Protein AF-A0A7X9L9J2-F1 (afdb_monomer)

Solvent-accessible surface area (backbone atoms only — not comparable to full-atom values): 4850 Å² total; per-residue (Å²): 131,88,66,77,47,43,32,28,16,77,45,42,90,51,72,64,61,37,51,52,53,52,55,59,44,63,75,34,82,58,40,34,79,42,99,42,65,81,70,17,55,30,35,38,39,48,42,63,54,67,45,74,65,50,53,47,55,55,55,60,58,46,71,85,56,59,34,50,77,43,81,48,58,80,44,83,54,78,79,56,69,76,123

Foldseek 3Di:
DQQAAFEEEEDEPDVVCRVVVLVVQVVDSNHDYDDDLQRHQEYEYEDQEQDPVSVVVVVVSCPPRRHHYDYHYVDYDPVSVPD

Secondary structure (DSSP, 8-state):
--PPPEEEEEEESSHHHHHHHHHHHHT-TTEEE-S-GGG-SEEEEEESS--HHHHHHHHHHHHHH--EEEEEES---GGGG--

Nearest PDB structures (foldseek):
  4bmd-assembly1_A  TM=5.409E-01  e=5.698E-01  Schizosaccharomyces pombe
  5b4t-assembly1_A  TM=5.648E-01  e=9.136E-01  Alcaligenes faecalis
  2cou-assembly1_A  TM=5.349E-01  e=5.698E-01  Mus musculus
  6hm5-assembly1_A  TM=4.641E-01  e=7.983E-01  Gallus gallus
  7lyc-assembly1_N  TM=5.861E-01  e=1.280E+00  Homo sapiens

pLDDT: mean 87.25, std 12.94, range [47.19, 97.25]

Radius of gyration: 13.3 Å; Cα contacts (8 Å, |Δi|>4): 135; chains: 1; bounding box: 34×29×32 Å

Sequence (83 aa):
MSTIAIPTYVHA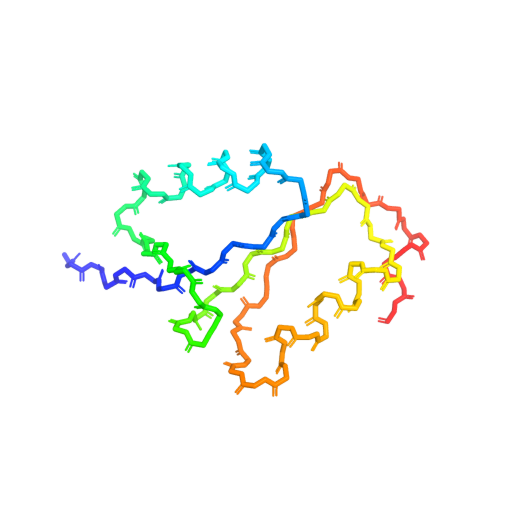RDPISHAGVSAQLRMRPDVLVVDSVSLARVAIVVADVVDQTTTGDLRALVKDHRPRLVLIVGAVDDAALVA

Mean predicted aligned error: 5.7 Å

Structure (mmCIF, N/CA/C/O backbone):
data_AF-A0A7X9L9J2-F1
#
_entry.id   AF-A0A7X9L9J2-F1
#
loop_
_atom_site.group_PDB
_atom_site.id
_atom_site.type_symbol
_atom_site.label_atom_id
_atom_site.label_alt_id
_atom_site.label_comp_id
_atom_site.label_asym_id
_atom_site.label_entity_id
_atom_site.label_seq_id
_atom_site.pdbx_PDB_ins_code
_atom_site.Cartn_x
_atom_site.Cartn_y
_atom_site.Cartn_z
_atom_site.occupancy
_atom_site.B_iso_or_equiv
_atom_site.auth_seq_id
_atom_site.auth_comp_id
_atom_site.auth_asym_id
_atom_site.auth_atom_id
_atom_site.pdbx_PDB_model_num
ATOM 1 N N . MET A 1 1 ? -22.578 13.746 6.503 1.00 51.66 1 MET A N 1
ATOM 2 C CA . MET A 1 1 ? -22.437 12.274 6.474 1.00 51.66 1 MET A CA 1
ATOM 3 C C . MET A 1 1 ? -21.020 11.959 6.911 1.00 51.66 1 MET A C 1
ATOM 5 O O . MET A 1 1 ? -20.110 12.322 6.181 1.00 51.66 1 MET A O 1
ATOM 9 N N . SE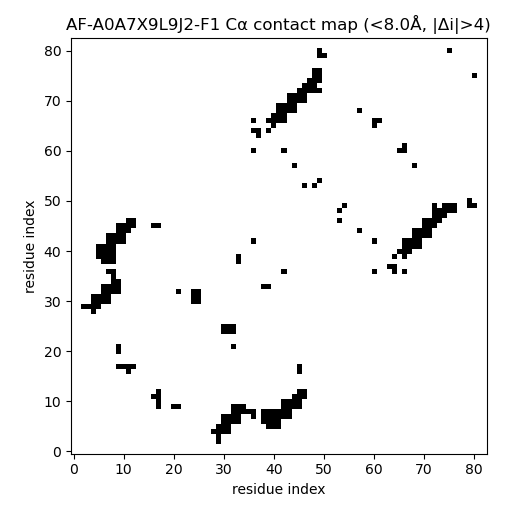R A 1 2 ? -20.806 11.391 8.100 1.00 55.41 2 SER A N 1
ATOM 10 C CA . SER A 1 2 ? -19.465 10.917 8.466 1.00 55.41 2 SER A CA 1
ATOM 11 C C . SER A 1 2 ? -19.173 9.667 7.648 1.00 55.41 2 SER A C 1
ATOM 13 O O . SER A 1 2 ? -19.749 8.611 7.903 1.00 55.41 2 SER A O 1
ATOM 15 N N . THR A 1 3 ? -18.352 9.804 6.611 1.00 68.00 3 THR A N 1
ATOM 16 C CA . THR A 1 3 ? -17.871 8.662 5.835 1.00 68.00 3 THR A CA 1
ATOM 17 C C . THR A 1 3 ? -16.961 7.835 6.736 1.00 68.00 3 THR A C 1
ATOM 19 O O . THR A 1 3 ? -16.042 8.371 7.351 1.00 68.00 3 THR A O 1
ATOM 22 N N . ILE A 1 4 ? -17.238 6.538 6.858 1.00 87.81 4 ILE A N 1
ATOM 23 C CA . ILE A 1 4 ? -16.359 5.613 7.578 1.00 87.81 4 ILE A CA 1
ATOM 24 C C . ILE A 1 4 ? -15.063 5.506 6.770 1.00 87.81 4 ILE A C 1
ATOM 26 O O . ILE A 1 4 ? -15.112 5.137 5.596 1.00 87.81 4 ILE A O 1
ATOM 30 N N . ALA A 1 5 ? -13.928 5.839 7.386 1.00 94.62 5 ALA A N 1
ATOM 31 C CA . ALA A 1 5 ? -12.626 5.753 6.736 1.00 94.62 5 ALA A CA 1
ATOM 32 C C . ALA A 1 5 ? -12.324 4.308 6.304 1.00 94.62 5 ALA A C 1
ATOM 34 O O . ALA A 1 5 ? -12.603 3.357 7.038 1.00 94.62 5 ALA A O 1
ATOM 35 N N . ILE A 1 6 ? -11.760 4.139 5.109 1.00 96.31 6 ILE A N 1
ATOM 36 C CA . ILE A 1 6 ? -11.472 2.828 4.528 1.00 96.31 6 ILE A CA 1
ATOM 37 C C . ILE A 1 6 ? -10.084 2.352 4.978 1.00 96.31 6 ILE A C 1
ATOM 39 O O . ILE A 1 6 ? -9.088 2.997 4.630 1.00 96.31 6 ILE A O 1
ATOM 43 N N . PRO A 1 7 ? -9.984 1.216 5.701 1.00 96.62 7 PRO A N 1
ATOM 44 C CA . PRO A 1 7 ? -8.703 0.628 6.073 1.00 96.62 7 PRO A CA 1
ATOM 45 C C . PRO A 1 7 ? -7.893 0.262 4.829 1.00 96.62 7 PRO A C 1
ATOM 47 O O . PRO A 1 7 ? -8.340 -0.544 4.005 1.00 96.62 7 PRO A O 1
ATOM 50 N N . THR A 1 8 ? -6.717 0.860 4.691 1.00 97.12 8 THR A N 1
ATOM 51 C CA . THR A 1 8 ? -5.877 0.781 3.499 1.00 97.12 8 THR A CA 1
ATOM 52 C C . THR A 1 8 ? -4.450 0.424 3.887 1.00 97.12 8 THR A C 1
ATOM 54 O O . THR A 1 8 ? -3.819 1.132 4.667 1.00 97.12 8 THR A O 1
ATOM 57 N N . TYR A 1 9 ? -3.945 -0.676 3.342 1.00 96.81 9 TYR A N 1
ATOM 58 C CA . TYR A 1 9 ? -2.553 -1.093 3.486 1.00 96.81 9 TYR A CA 1
ATOM 59 C C . TYR A 1 9 ? -1.741 -0.618 2.281 1.00 96.81 9 TYR A C 1
ATOM 61 O O . TYR A 1 9 ? -2.245 -0.625 1.156 1.00 96.81 9 TYR A O 1
ATOM 69 N N . VAL A 1 10 ? -0.493 -0.217 2.512 1.00 97.25 10 VAL A N 1
ATOM 70 C CA . VAL A 1 10 ? 0.439 0.203 1.461 1.00 97.25 10 VAL A CA 1
ATOM 71 C C . VAL A 1 10 ? 1.606 -0.771 1.440 1.00 97.25 10 VAL A C 1
ATOM 73 O O . VAL A 1 10 ? 2.275 -0.971 2.447 1.00 97.25 10 VAL A O 1
ATOM 76 N N . HIS A 1 11 ? 1.860 -1.352 0.276 1.00 95.88 11 HIS A N 1
ATOM 77 C CA . HIS A 1 11 ? 3.033 -2.164 -0.006 1.00 95.88 11 HIS A CA 1
ATOM 78 C C . HIS A 1 11 ? 3.876 -1.460 -1.061 1.00 95.88 11 HIS A C 1
ATOM 80 O O . HIS A 1 11 ? 3.397 -1.186 -2.160 1.00 95.88 11 HIS A O 1
ATOM 86 N N . ALA A 1 12 ? 5.133 -1.188 -0.738 1.00 95.50 12 ALA A N 1
ATOM 87 C CA . ALA A 1 12 ? 6.142 -0.769 -1.701 1.00 95.50 12 ALA A CA 1
ATOM 88 C C . ALA A 1 12 ? 7.483 -1.359 -1.264 1.00 95.50 12 ALA A C 1
ATOM 90 O O . ALA A 1 12 ? 7.754 -1.453 -0.065 1.00 95.50 12 ALA A O 1
ATOM 91 N N . ARG A 1 13 ? 8.316 -1.777 -2.222 1.00 92.12 13 ARG A N 1
ATOM 92 C CA . ARG A 1 13 ? 9.630 -2.361 -1.906 1.00 92.12 13 ARG A CA 1
ATOM 93 C C . ARG A 1 13 ? 10.663 -1.306 -1.547 1.00 92.12 13 ARG A C 1
ATOM 95 O O . ARG A 1 13 ? 11.560 -1.585 -0.756 1.00 92.12 13 ARG A O 1
ATOM 102 N N . ASP A 1 14 ? 10.550 -0.117 -2.130 1.00 92.81 14 ASP A N 1
ATOM 103 C CA . ASP A 1 14 ? 11.416 0.996 -1.793 1.00 92.81 14 ASP A CA 1
ATOM 104 C C . ASP A 1 14 ? 10.796 1.833 -0.650 1.00 92.81 14 ASP A C 1
ATOM 106 O O . ASP A 1 14 ? 9.587 2.098 -0.620 1.00 92.81 14 ASP A O 1
ATOM 110 N N . PRO A 1 15 ? 11.611 2.258 0.328 1.00 94.12 15 PRO A N 1
ATOM 111 C CA . PRO A 1 15 ? 11.115 2.968 1.502 1.00 94.12 15 PRO A CA 1
ATOM 112 C C . PRO A 1 15 ? 10.586 4.372 1.178 1.00 94.12 15 PRO A C 1
ATOM 114 O O . PRO A 1 15 ? 9.792 4.913 1.950 1.00 94.12 15 PRO A O 1
ATOM 117 N N . ILE A 1 16 ? 11.006 4.966 0.056 1.00 95.75 16 ILE A N 1
ATOM 118 C CA . ILE A 1 16 ? 10.627 6.329 -0.332 1.00 95.75 16 ILE A CA 1
ATOM 119 C C . ILE A 1 16 ? 9.174 6.340 -0.806 1.00 95.75 16 ILE A C 1
ATOM 121 O O . ILE A 1 16 ? 8.369 7.108 -0.276 1.00 95.75 16 ILE A O 1
ATOM 125 N N . SER A 1 17 ? 8.811 5.454 -1.732 1.00 94.69 17 SER A N 1
ATOM 126 C CA . SER A 1 17 ? 7.441 5.280 -2.212 1.00 94.69 17 SER A CA 1
ATOM 127 C C . SER A 1 17 ? 6.510 4.869 -1.082 1.00 94.69 17 SER A C 1
ATOM 129 O O . SER A 1 17 ? 5.428 5.443 -0.949 1.00 94.69 17 SER A O 1
ATOM 131 N N . HIS A 1 18 ? 6.938 3.941 -0.215 1.00 96.19 18 HIS A N 1
ATOM 132 C CA . HIS A 1 18 ? 6.141 3.545 0.946 1.00 96.19 18 HIS A CA 1
ATOM 133 C C . HIS A 1 18 ? 5.815 4.754 1.835 1.00 96.19 18 HIS A C 1
ATOM 135 O O . HIS A 1 18 ? 4.649 4.9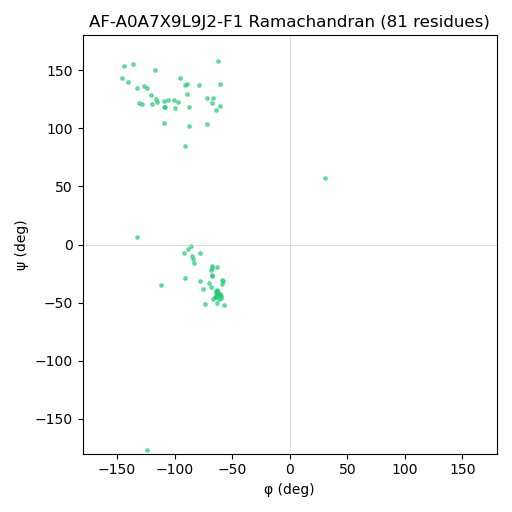97 2.163 1.00 96.19 18 HIS A O 1
ATOM 141 N N . ALA A 1 19 ? 6.834 5.533 2.216 1.00 96.62 19 ALA A N 1
ATOM 142 C CA . ALA A 1 19 ? 6.663 6.704 3.068 1.00 96.62 19 ALA A CA 1
ATOM 143 C C . ALA A 1 19 ? 5.823 7.794 2.387 1.00 96.62 19 ALA A C 1
ATOM 145 O O . ALA A 1 19 ? 4.901 8.328 3.006 1.00 96.62 19 ALA A O 1
ATOM 146 N N . GLY A 1 20 ? 6.102 8.092 1.116 1.00 96.31 20 GLY A N 1
ATOM 147 C CA . GLY A 1 20 ? 5.417 9.127 0.346 1.00 96.31 20 GLY A CA 1
ATOM 148 C C . GLY A 1 20 ? 3.933 8.829 0.154 1.00 96.31 20 GLY A C 1
ATOM 149 O O . GLY A 1 20 ? 3.089 9.661 0.492 1.00 96.31 20 GLY A O 1
ATOM 150 N N . VAL A 1 21 ? 3.598 7.621 -0.308 1.00 96.25 21 VAL A N 1
ATOM 151 C CA . VAL A 1 21 ? 2.202 7.200 -0.502 1.00 96.25 21 VAL A CA 1
ATOM 152 C C . VAL A 1 21 ? 1.467 7.144 0.832 1.00 96.25 21 VAL A C 1
ATOM 154 O O . VAL A 1 21 ? 0.374 7.698 0.954 1.00 96.25 21 VAL A O 1
ATOM 157 N N . SER A 1 22 ? 2.080 6.568 1.870 1.00 97.06 22 SER A N 1
ATOM 158 C CA . SER A 1 22 ? 1.466 6.519 3.201 1.00 97.06 22 SER A CA 1
ATOM 159 C C . SER A 1 22 ? 1.193 7.917 3.765 1.00 97.06 22 SER A C 1
ATOM 161 O O . SER A 1 22 ? 0.127 8.155 4.331 1.00 97.06 22 SER A O 1
ATOM 163 N N . ALA A 1 23 ? 2.131 8.858 3.616 1.00 97.19 23 ALA A N 1
ATOM 164 C CA . ALA A 1 23 ? 1.959 10.234 4.076 1.00 97.19 23 ALA A CA 1
ATOM 165 C C . ALA A 1 23 ? 0.822 10.946 3.330 1.00 97.19 23 ALA A C 1
ATOM 167 O O . ALA A 1 23 ? -0.023 11.572 3.967 1.00 97.19 23 ALA A O 1
ATOM 168 N N . GLN A 1 24 ? 0.751 10.803 2.003 1.00 95.81 24 GLN A N 1
ATOM 169 C CA . GLN A 1 24 ? -0.317 11.404 1.200 1.00 95.81 24 GLN A CA 1
ATOM 170 C C . GLN A 1 24 ? -1.699 10.833 1.539 1.00 95.81 24 GLN A C 1
ATOM 172 O O . GLN A 1 24 ? -2.670 11.584 1.616 1.00 95.81 24 GLN A O 1
ATOM 177 N N . LEU A 1 25 ? -1.801 9.523 1.779 1.00 96.69 25 LEU A N 1
ATOM 178 C CA . LEU A 1 25 ? -3.065 8.884 2.150 1.00 96.69 25 LEU A CA 1
ATOM 179 C C . LEU A 1 25 ? -3.550 9.304 3.539 1.00 96.69 25 LEU A C 1
ATOM 181 O O . LEU A 1 25 ? -4.744 9.515 3.712 1.00 96.69 25 LEU A O 1
ATOM 185 N N . ARG A 1 26 ? -2.649 9.501 4.512 1.00 95.62 26 ARG A N 1
ATOM 186 C CA . ARG A 1 26 ? -3.020 9.990 5.855 1.00 95.62 26 ARG A CA 1
ATOM 187 C C . ARG A 1 26 ? -3.632 11.395 5.849 1.00 95.62 26 ARG A C 1
ATOM 189 O O . ARG A 1 26 ? -4.322 11.750 6.797 1.00 95.62 26 ARG A O 1
ATOM 196 N N . MET A 1 27 ? -3.419 12.178 4.788 1.00 95.19 27 MET A N 1
ATOM 197 C CA . MET A 1 27 ? -4.058 13.489 4.613 1.00 95.19 27 MET A CA 1
ATOM 198 C C . MET A 1 27 ? -5.517 13.393 4.141 1.00 95.19 27 MET A C 1
ATOM 200 O O . MET A 1 27 ? -6.202 14.414 4.069 1.00 95.19 27 MET A O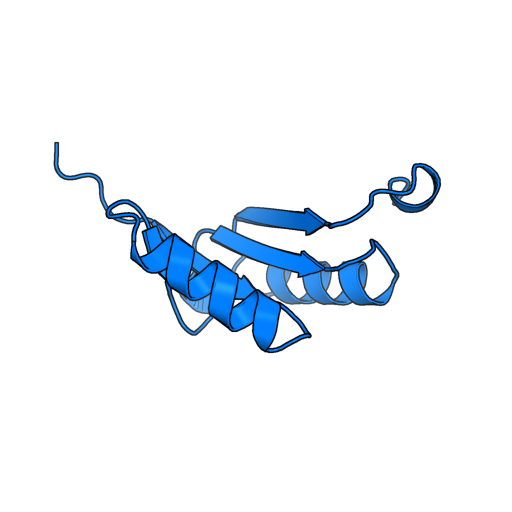 1
ATOM 204 N N . ARG A 1 28 ? -6.003 12.191 3.799 1.00 95.00 28 ARG A N 1
ATOM 205 C CA . ARG A 1 28 ? -7.371 11.961 3.331 1.00 95.00 28 ARG A CA 1
ATOM 206 C C . ARG A 1 28 ? -8.260 11.429 4.461 1.00 95.00 28 ARG A C 1
ATOM 208 O O . ARG A 1 28 ? -8.009 10.332 4.952 1.00 95.00 28 ARG A O 1
ATOM 215 N N . PRO A 1 29 ? -9.316 12.156 4.868 1.00 93.25 29 PRO A N 1
ATOM 216 C CA . PRO A 1 29 ? -10.152 11.771 6.011 1.00 93.25 29 PRO A CA 1
ATOM 217 C C . PRO A 1 29 ? -10.981 10.499 5.770 1.00 93.25 29 PRO A C 1
ATOM 219 O O . PRO A 1 29 ? -11.455 9.873 6.713 1.00 93.25 29 PRO A O 1
ATOM 222 N N . ASP A 1 30 ? -11.165 10.115 4.512 1.00 95.31 30 ASP A N 1
ATOM 223 C CA . ASP A 1 30 ? -11.840 8.903 4.059 1.00 95.31 30 ASP A CA 1
ATOM 224 C C . ASP A 1 30 ? -10.915 7.673 3.999 1.00 95.31 30 ASP A C 1
ATOM 226 O O . ASP A 1 30 ? -11.383 6.573 3.701 1.00 95.31 30 ASP A O 1
ATOM 230 N N . VAL A 1 31 ? -9.625 7.818 4.325 1.00 96.69 31 VAL A N 1
ATOM 231 C CA . VAL A 1 31 ? -8.634 6.735 4.290 1.00 96.69 31 VAL A CA 1
ATOM 232 C C . VAL A 1 31 ? -8.017 6.524 5.670 1.00 96.69 31 VAL A C 1
ATOM 234 O O . VAL A 1 31 ? -7.502 7.445 6.295 1.00 96.69 31 VAL A O 1
ATOM 237 N N . LEU A 1 32 ? -8.021 5.274 6.134 1.00 97.25 32 LEU A N 1
ATOM 238 C CA . LEU A 1 32 ? -7.326 4.852 7.348 1.00 97.25 32 LEU A CA 1
ATOM 239 C C . LEU A 1 32 ? -6.128 3.990 6.951 1.00 97.25 32 LEU A C 1
ATOM 241 O O . LEU A 1 32 ? -6.307 2.836 6.574 1.00 97.25 32 LEU A O 1
ATOM 245 N N . VAL A 1 33 ? -4.910 4.526 7.028 1.00 97.25 33 VAL A N 1
ATOM 246 C CA . VAL A 1 33 ? -3.702 3.731 6.751 1.00 97.25 33 VAL A CA 1
ATOM 247 C C . VAL A 1 33 ? -3.473 2.738 7.891 1.00 97.25 33 VAL A C 1
ATOM 249 O O . VAL A 1 33 ? -3.419 3.144 9.051 1.00 97.25 33 VAL A O 1
ATOM 252 N N . VAL A 1 34 ? -3.349 1.452 7.559 1.00 96.44 34 VAL A N 1
ATOM 253 C CA . VAL A 1 34 ? -3.115 0.360 8.516 1.00 96.44 34 VAL A CA 1
ATOM 254 C C . VAL A 1 34 ? -1.771 -0.314 8.264 1.00 96.44 34 VAL A C 1
ATOM 256 O O . VAL A 1 34 ? -1.327 -0.413 7.123 1.00 96.44 34 VAL A O 1
ATOM 259 N N . ASP A 1 35 ? -1.159 -0.838 9.325 1.00 94.31 35 ASP A N 1
ATOM 260 C CA . ASP A 1 35 ? 0.181 -1.441 9.263 1.00 94.31 35 ASP A CA 1
ATOM 261 C C . ASP A 1 35 ? 0.163 -2.943 8.915 1.00 94.31 35 ASP A C 1
ATOM 263 O O . ASP A 1 35 ? 1.211 -3.564 8.757 1.00 94.31 35 ASP A O 1
ATOM 267 N N . SER A 1 36 ? -1.024 -3.547 8.785 1.00 92.88 36 SER A N 1
ATOM 268 C CA . SER A 1 36 ? -1.192 -4.960 8.430 1.00 92.88 36 SER A CA 1
ATOM 269 C C . SER A 1 36 ? -2.229 -5.145 7.328 1.00 92.88 36 SER A C 1
ATOM 271 O O . SER A 1 36 ? -3.344 -4.626 7.417 1.00 92.88 36 SER A O 1
ATOM 273 N N . VAL A 1 37 ? -1.897 -5.978 6.338 1.00 92.31 37 VAL A N 1
ATOM 274 C CA . VAL A 1 37 ? -2.813 -6.383 5.261 1.00 92.31 37 VAL A CA 1
ATOM 275 C C . VAL A 1 37 ? -4.074 -7.075 5.789 1.00 92.31 37 VAL A C 1
ATOM 277 O O . VAL A 1 37 ? -5.141 -6.931 5.202 1.00 92.31 37 VAL A O 1
ATOM 280 N N . SER A 1 38 ? -4.000 -7.776 6.925 1.00 91.50 38 SER A N 1
ATOM 281 C CA . SER A 1 38 ? -5.167 -8.448 7.518 1.00 91.50 38 SER A CA 1
ATOM 282 C C . SER A 1 38 ? -6.227 -7.473 8.035 1.00 91.50 38 SER A C 1
ATOM 284 O O . SER A 1 38 ? -7.389 -7.832 8.183 1.00 91.50 38 SER A O 1
ATOM 286 N N . LEU A 1 39 ? -5.851 -6.221 8.289 1.00 93.06 39 LEU A N 1
ATOM 287 C CA . LEU A 1 39 ? -6.775 -5.169 8.713 1.00 93.06 39 LEU A CA 1
ATOM 288 C C . LEU A 1 39 ? -7.333 -4.383 7.522 1.00 93.06 39 LEU A C 1
ATOM 290 O O . LEU A 1 39 ? -8.197 -3.523 7.694 1.00 93.06 39 LEU A O 1
ATOM 294 N N . ALA A 1 40 ? -6.820 -4.638 6.320 1.00 94.44 40 ALA A N 1
ATOM 295 C CA . ALA A 1 40 ? -7.062 -3.816 5.154 1.00 94.44 40 ALA A CA 1
ATOM 296 C C . ALA A 1 40 ? -8.310 -4.258 4.387 1.00 94.44 40 ALA A C 1
ATOM 298 O O . ALA A 1 40 ? -8.529 -5.438 4.127 1.00 94.44 40 ALA A O 1
ATOM 299 N N . ARG A 1 41 ? -9.105 -3.280 3.947 1.00 94.94 41 ARG A N 1
ATOM 300 C CA . ARG A 1 41 ? -10.125 -3.479 2.906 1.00 94.94 41 ARG A CA 1
ATOM 301 C C . ARG A 1 41 ? -9.574 -3.197 1.515 1.00 94.94 41 ARG A C 1
ATOM 303 O O . ARG A 1 41 ? -10.056 -3.771 0.541 1.00 94.94 41 ARG A O 1
ATOM 310 N N . VAL A 1 42 ? -8.583 -2.315 1.425 1.00 95.44 42 VAL A N 1
ATOM 311 C CA . VAL A 1 42 ? -7.857 -1.978 0.199 1.00 95.44 42 VAL A CA 1
ATOM 312 C C . VAL A 1 42 ? -6.371 -2.201 0.443 1.00 95.44 42 VAL A C 1
ATOM 314 O O . VAL A 1 42 ? -5.851 -1.778 1.470 1.00 95.44 42 VAL A O 1
ATOM 317 N N . ALA A 1 43 ? -5.680 -2.842 -0.491 1.00 95.88 43 ALA A N 1
ATOM 318 C CA . ALA A 1 43 ? -4.226 -2.938 -0.468 1.00 95.88 43 ALA A CA 1
ATOM 319 C C . ALA A 1 43 ? -3.670 -2.291 -1.736 1.00 95.88 43 ALA A C 1
ATOM 321 O O . ALA A 1 43 ? -4.020 -2.681 -2.852 1.00 95.88 43 ALA A O 1
ATOM 322 N N . ILE A 1 44 ? -2.839 -1.273 -1.542 1.00 96.12 44 ILE A N 1
ATOM 323 C CA . ILE A 1 44 ? -2.159 -0.545 -2.606 1.00 96.12 44 ILE A CA 1
ATOM 324 C C . ILE A 1 44 ? -0.764 -1.138 -2.746 1.00 96.12 44 ILE A C 1
ATOM 326 O O . ILE A 1 44 ? -0.005 -1.150 -1.783 1.00 96.12 44 ILE A O 1
ATOM 330 N N . VAL A 1 45 ? -0.432 -1.609 -3.941 1.00 95.25 45 VAL A N 1
ATOM 331 C CA . VAL A 1 45 ? 0.910 -2.055 -4.311 1.00 95.25 45 VAL A CA 1
ATOM 332 C C . VAL A 1 45 ? 1.525 -0.992 -5.202 1.00 95.25 45 VAL A C 1
ATOM 334 O O . VAL A 1 45 ? 0.940 -0.638 -6.222 1.00 95.25 45 VAL A O 1
ATOM 337 N N . VAL A 1 46 ? 2.688 -0.484 -4.815 1.00 95.00 46 VAL A N 1
ATOM 338 C CA . VAL A 1 46 ? 3.463 0.481 -5.593 1.00 95.00 46 VAL A CA 1
ATOM 339 C C . VAL A 1 46 ? 4.702 -0.226 -6.122 1.00 95.00 46 VAL A C 1
ATOM 341 O O . VAL A 1 46 ? 5.466 -0.806 -5.347 1.00 95.00 46 VAL A O 1
ATOM 344 N N . ALA A 1 47 ? 4.880 -0.202 -7.437 1.00 91.44 47 ALA A N 1
ATOM 345 C CA . ALA A 1 47 ? 6.024 -0.801 -8.112 1.00 91.44 47 ALA A CA 1
ATOM 346 C C . ALA A 1 47 ? 6.441 0.061 -9.308 1.00 91.44 47 ALA A C 1
ATOM 348 O O . ALA A 1 47 ? 5.613 0.742 -9.897 1.00 91.44 47 ALA A O 1
ATOM 349 N N . ASP A 1 48 ? 7.705 0.016 -9.716 1.00 86.69 48 ASP A N 1
ATOM 350 C CA . ASP A 1 48 ? 8.133 0.755 -10.911 1.00 86.69 48 ASP A CA 1
ATOM 351 C C . ASP A 1 48 ? 7.669 0.069 -12.202 1.00 86.69 48 ASP A C 1
ATOM 353 O O . ASP A 1 48 ? 7.239 0.734 -13.146 1.00 86.69 48 ASP A O 1
ATOM 357 N N . VAL A 1 49 ? 7.711 -1.267 -12.212 1.00 85.62 49 VAL A N 1
ATOM 358 C CA . VAL A 1 49 ? 7.349 -2.122 -13.347 1.00 85.62 49 VAL A CA 1
ATOM 359 C C . VAL A 1 49 ? 6.501 -3.313 -12.902 1.00 85.62 49 VAL A C 1
ATOM 361 O O . VAL A 1 49 ? 6.573 -3.781 -11.757 1.00 85.62 49 VAL A O 1
ATOM 364 N N . VAL A 1 50 ? 5.711 -3.839 -13.834 1.00 86.56 50 VAL A N 1
ATOM 365 C CA . VAL A 1 50 ? 4.987 -5.100 -13.652 1.00 86.56 50 VAL A CA 1
ATOM 366 C C . VAL A 1 50 ? 5.900 -6.250 -14.069 1.00 86.56 50 VAL A C 1
ATOM 368 O O . VAL A 1 50 ? 6.088 -6.508 -15.250 1.00 86.56 50 VAL A O 1
ATOM 371 N N . ASP A 1 51 ? 6.489 -6.934 -13.092 1.00 85.88 51 ASP A N 1
ATOM 372 C CA . ASP A 1 51 ? 7.326 -8.113 -13.302 1.00 85.88 51 ASP A CA 1
ATOM 373 C C . ASP A 1 51 ? 6.804 -9.322 -12.502 1.00 85.88 51 ASP A C 1
ATOM 375 O O . ASP A 1 51 ? 5.768 -9.279 -11.820 1.00 85.88 51 ASP A O 1
ATOM 379 N N . GLN A 1 52 ? 7.534 -10.436 -12.571 1.00 86.44 52 GLN A N 1
ATOM 380 C CA . GLN A 1 52 ? 7.207 -11.642 -11.810 1.00 86.44 52 GLN A CA 1
ATOM 381 C C . GLN A 1 52 ? 7.192 -11.380 -10.300 1.00 86.44 52 GLN A C 1
ATOM 383 O O . GLN A 1 52 ? 6.384 -11.963 -9.574 1.00 86.44 52 GLN A O 1
ATOM 388 N N . THR A 1 53 ? 8.064 -10.493 -9.828 1.00 88.94 53 THR A N 1
ATOM 389 C CA . THR A 1 53 ? 8.151 -10.122 -8.422 1.00 88.94 53 THR A CA 1
ATOM 390 C C . THR A 1 53 ? 6.884 -9.380 -7.992 1.00 88.94 53 THR A C 1
A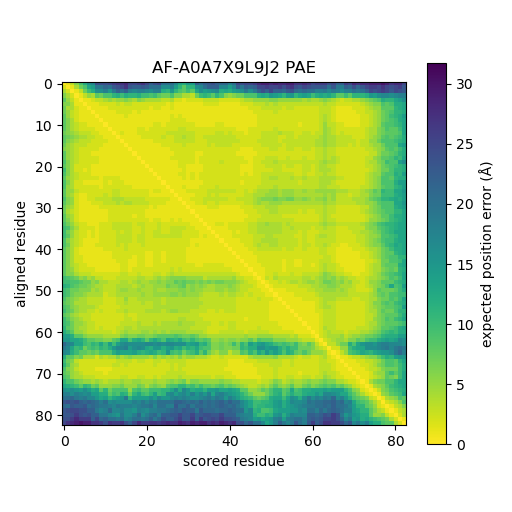TOM 392 O O . THR A 1 53 ? 6.279 -9.727 -6.981 1.00 88.94 53 THR A O 1
ATOM 395 N N . THR A 1 54 ? 6.422 -8.401 -8.779 1.00 90.19 54 THR A N 1
ATOM 396 C CA . THR A 1 54 ? 5.191 -7.629 -8.529 1.00 90.19 54 THR A CA 1
ATOM 397 C C . THR A 1 54 ? 3.976 -8.548 -8.551 1.00 90.19 54 THR A C 1
ATOM 399 O O . THR A 1 54 ? 3.118 -8.479 -7.673 1.00 90.19 54 THR A O 1
ATOM 402 N N . THR A 1 55 ? 3.949 -9.494 -9.488 1.00 90.06 55 THR A N 1
ATOM 403 C CA . THR A 1 55 ? 2.913 -10.532 -9.543 1.00 90.06 55 THR A CA 1
ATOM 404 C C . THR A 1 55 ? 2.939 -11.431 -8.300 1.00 90.06 55 THR A C 1
ATOM 406 O O . THR A 1 55 ? 1.885 -11.800 -7.778 1.00 90.06 55 THR A O 1
ATOM 409 N N . GLY A 1 56 ? 4.128 -11.771 -7.794 1.00 90.62 56 GLY A N 1
ATOM 410 C CA . GLY A 1 56 ? 4.315 -12.514 -6.547 1.00 90.62 56 GLY A CA 1
ATOM 411 C C . GLY A 1 56 ? 3.758 -11.774 -5.330 1.00 90.62 56 GLY A C 1
ATOM 412 O O . GLY A 1 56 ? 2.991 -12.362 -4.565 1.00 90.62 56 GLY A O 1
ATOM 413 N N . ASP A 1 57 ? 4.063 -10.481 -5.208 1.00 90.75 57 ASP A N 1
ATOM 414 C CA . ASP A 1 57 ? 3.551 -9.616 -4.138 1.00 90.75 57 ASP A CA 1
ATOM 415 C C . ASP A 1 57 ? 2.017 -9.543 -4.170 1.00 90.75 57 ASP A C 1
ATOM 417 O O . ASP A 1 57 ? 1.353 -9.758 -3.155 1.00 90.75 57 ASP A O 1
ATOM 421 N N . LEU A 1 58 ? 1.430 -9.338 -5.355 1.00 91.12 58 LEU A N 1
ATOM 422 C CA . LEU A 1 58 ? -0.026 -9.317 -5.530 1.00 91.12 58 LEU A CA 1
ATOM 423 C C . LEU A 1 58 ? -0.668 -10.648 -5.114 1.00 91.12 58 LEU A C 1
ATOM 425 O O . LEU A 1 58 ? -1.670 -10.657 -4.397 1.00 91.12 58 LEU A O 1
ATOM 429 N N . ARG A 1 59 ? -0.084 -11.787 -5.512 1.00 90.06 59 ARG A N 1
ATOM 430 C CA . ARG A 1 59 ? -0.581 -13.120 -5.124 1.00 90.06 59 ARG A CA 1
ATOM 431 C C . ARG A 1 59 ? -0.498 -13.348 -3.616 1.00 90.06 59 ARG A C 1
ATOM 433 O O . ARG A 1 59 ? -1.425 -13.924 -3.048 1.00 90.06 59 ARG A O 1
ATOM 440 N N . ALA A 1 60 ? 0.577 -12.896 -2.971 1.00 88.69 60 ALA A N 1
ATOM 441 C CA . ALA A 1 60 ? 0.746 -13.017 -1.526 1.00 88.69 60 ALA A CA 1
ATOM 442 C C . ALA A 1 60 ? -0.340 -12.240 -0.763 1.00 88.69 60 ALA A C 1
ATOM 444 O O . ALA A 1 60 ? -0.940 -12.778 0.168 1.00 88.69 60 ALA A O 1
ATOM 445 N N . LEU A 1 61 ? -0.668 -11.024 -1.209 1.00 88.56 61 LEU A N 1
ATOM 446 C CA . LEU A 1 61 ? -1.667 -10.162 -0.565 1.00 88.56 61 LEU A CA 1
ATOM 447 C C . LEU A 1 61 ? -3.107 -10.699 -0.666 1.00 88.56 61 LEU A C 1
ATOM 449 O O . LEU A 1 61 ? -3.940 -10.411 0.193 1.00 88.56 61 LEU A O 1
ATOM 453 N N . VAL A 1 62 ? -3.419 -11.504 -1.685 1.00 83.19 62 VAL A N 1
ATOM 454 C CA . VAL A 1 62 ? -4.769 -12.070 -1.895 1.00 83.19 62 VAL A CA 1
ATOM 455 C C . VAL A 1 62 ? -5.011 -13.334 -1.066 1.00 83.19 62 VAL A C 1
ATOM 457 O O . VAL A 1 62 ? -6.160 -13.738 -0.889 1.00 83.19 62 VAL A O 1
ATOM 460 N N . LYS A 1 63 ? -3.961 -13.969 -0.536 1.00 79.06 63 LYS A N 1
ATOM 461 C CA . LYS A 1 63 ? -4.058 -15.324 0.020 1.00 79.06 63 LYS A CA 1
ATOM 462 C C . LYS A 1 63 ? -4.969 -15.427 1.253 1.00 79.06 63 LYS A C 1
ATOM 464 O O . LYS A 1 63 ? -5.783 -16.346 1.300 1.00 79.06 63 LYS A O 1
ATOM 469 N N . ASP A 1 64 ? -4.899 -14.463 2.177 1.00 67.19 64 ASP A N 1
ATOM 470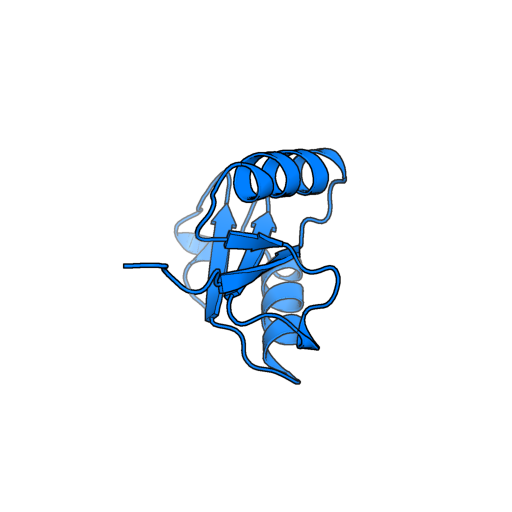 C CA . ASP A 1 64 ? -5.492 -14.629 3.516 1.00 67.19 64 ASP A CA 1
ATOM 471 C C . ASP A 1 64 ? -6.703 -13.728 3.810 1.00 67.19 64 ASP A C 1
ATOM 473 O O . ASP A 1 64 ? -7.604 -14.155 4.526 1.00 67.19 64 ASP A O 1
ATOM 477 N N . HIS A 1 65 ? -6.753 -12.492 3.297 1.00 69.31 65 HIS A N 1
ATOM 478 C CA . HIS A 1 65 ? -7.809 -11.512 3.639 1.00 69.31 65 HIS A CA 1
ATOM 479 C C . HIS A 1 65 ? -8.442 -10.790 2.434 1.00 69.31 65 HIS A C 1
ATOM 481 O O . HIS A 1 65 ? -9.277 -9.911 2.622 1.00 69.31 65 HIS A O 1
ATOM 487 N N . ARG A 1 66 ? -8.089 -11.186 1.199 1.00 80.69 66 ARG A N 1
ATOM 488 C CA . ARG A 1 66 ? -8.622 -10.674 -0.087 1.00 80.69 66 ARG A CA 1
ATOM 489 C C . ARG A 1 66 ? -9.063 -9.195 -0.064 1.00 80.69 66 ARG A C 1
ATOM 491 O O . ARG A 1 66 ? -10.221 -8.903 -0.382 1.00 80.69 66 ARG A O 1
ATOM 498 N N . PRO A 1 67 ? -8.170 -8.251 0.282 1.00 90.19 67 PRO A N 1
ATOM 499 C CA . PRO A 1 67 ? -8.472 -6.839 0.106 1.00 90.19 67 PRO A CA 1
ATOM 500 C C . PRO A 1 67 ? -8.680 -6.535 -1.383 1.00 90.19 67 PRO A C 1
ATOM 502 O O . PRO A 1 67 ? -8.174 -7.237 -2.264 1.00 90.19 67 PRO A O 1
ATOM 505 N N . ARG A 1 68 ? -9.384 -5.442 -1.687 1.00 93.94 68 ARG A N 1
ATOM 506 C CA . ARG A 1 68 ? -9.385 -4.889 -3.044 1.00 93.94 68 ARG A CA 1
ATOM 507 C C . ARG A 1 68 ? -7.962 -4.433 -3.374 1.00 93.94 68 ARG A C 1
ATOM 509 O O . ARG A 1 68 ? -7.453 -3.513 -2.737 1.00 93.94 68 ARG A O 1
ATOM 516 N N . LEU A 1 69 ? -7.344 -5.067 -4.366 1.00 93.56 69 LEU A N 1
ATOM 517 C CA . LEU A 1 69 ? -6.014 -4.698 -4.837 1.00 93.56 69 LEU A CA 1
ATOM 518 C C . LEU A 1 69 ? -6.070 -3.472 -5.749 1.00 93.56 69 LEU A C 1
ATOM 520 O O . LEU A 1 69 ? -6.924 -3.378 -6.632 1.00 93.56 69 LEU A O 1
ATOM 524 N N . VAL A 1 70 ? -5.124 -2.562 -5.544 1.00 94.38 70 VAL A N 1
ATOM 525 C CA . VAL A 1 70 ? -4.840 -1.431 -6.427 1.00 94.38 70 VAL A CA 1
ATOM 5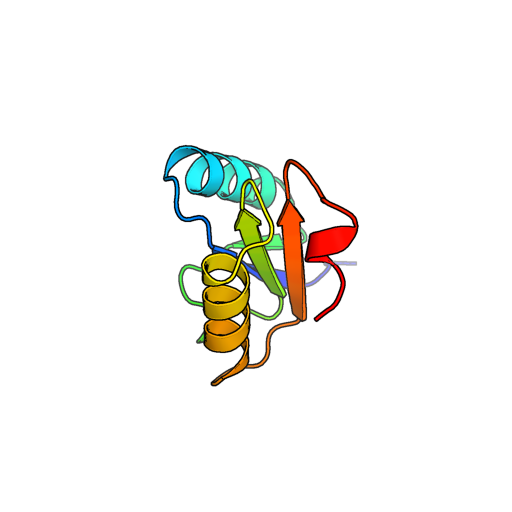26 C C . VAL A 1 70 ? -3.349 -1.455 -6.724 1.00 94.38 70 VAL A C 1
ATOM 528 O O . VAL A 1 70 ? -2.541 -1.393 -5.804 1.00 94.38 70 VAL A O 1
ATOM 531 N N . LEU A 1 71 ? -2.985 -1.552 -7.998 1.00 92.69 71 LEU A N 1
ATOM 532 C CA . LEU A 1 71 ? -1.598 -1.485 -8.441 1.00 92.69 71 LEU A CA 1
ATOM 533 C C . LEU A 1 71 ? -1.314 -0.083 -8.985 1.00 92.69 71 LEU A C 1
ATOM 535 O O . LEU A 1 71 ? -2.016 0.388 -9.878 1.00 92.69 71 LEU A O 1
ATOM 539 N N . ILE A 1 72 ? -0.295 0.570 -8.437 1.00 91.75 72 ILE A N 1
ATOM 540 C CA . ILE A 1 72 ? 0.252 1.834 -8.924 1.00 91.75 72 ILE A CA 1
ATOM 541 C C . ILE A 1 72 ? 1.608 1.513 -9.534 1.00 91.75 72 ILE A C 1
ATOM 543 O O . ILE A 1 72 ? 2.498 1.031 -8.832 1.00 91.75 72 ILE A O 1
ATOM 547 N N . VAL A 1 73 ? 1.747 1.777 -10.831 1.00 88.69 73 VAL A N 1
ATOM 548 C CA . VAL A 1 73 ? 2.982 1.520 -11.570 1.00 88.69 73 VAL A CA 1
ATOM 549 C C . VAL A 1 73 ? 3.467 2.749 -12.312 1.00 88.69 73 VAL A C 1
ATOM 551 O O . VAL A 1 7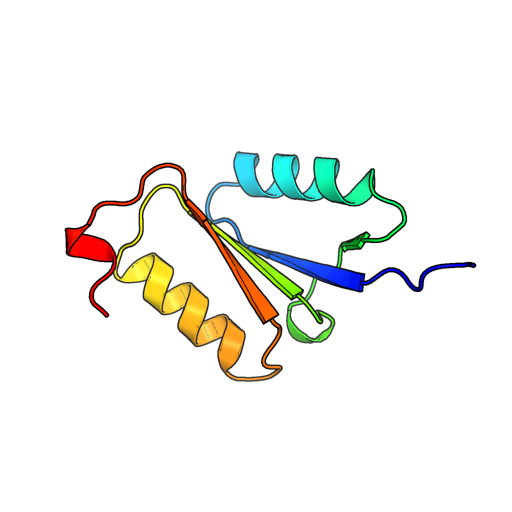3 ? 2.666 3.474 -12.899 1.00 88.69 73 VAL A O 1
ATOM 554 N N . GLY A 1 74 ? 4.778 2.991 -12.244 1.00 80.00 74 GLY A N 1
ATOM 555 C CA . GLY A 1 74 ? 5.429 4.119 -12.915 1.00 80.00 74 GLY A CA 1
ATOM 556 C C . GLY A 1 74 ? 5.457 3.963 -14.436 1.00 80.00 74 GLY A C 1
ATOM 557 O O . GLY A 1 74 ? 5.326 4.949 -15.159 1.00 80.00 74 GLY A O 1
ATOM 558 N N . ALA A 1 75 ? 5.563 2.724 -14.919 1.00 72.50 75 ALA A N 1
ATOM 559 C CA . ALA A 1 75 ? 5.428 2.379 -16.324 1.00 72.50 75 ALA A CA 1
ATOM 560 C C . ALA A 1 75 ? 4.649 1.068 -16.488 1.00 72.50 75 ALA A C 1
ATOM 562 O O . ALA A 1 75 ? 4.838 0.106 -15.742 1.00 72.50 75 ALA A O 1
ATOM 563 N N . VAL A 1 76 ? 3.782 1.038 -17.496 1.00 62.59 76 VAL A N 1
ATOM 564 C CA . VAL A 1 76 ? 3.111 -0.176 -17.961 1.00 62.59 76 VAL A CA 1
ATOM 565 C C . VAL A 1 76 ? 3.712 -0.513 -19.318 1.00 62.59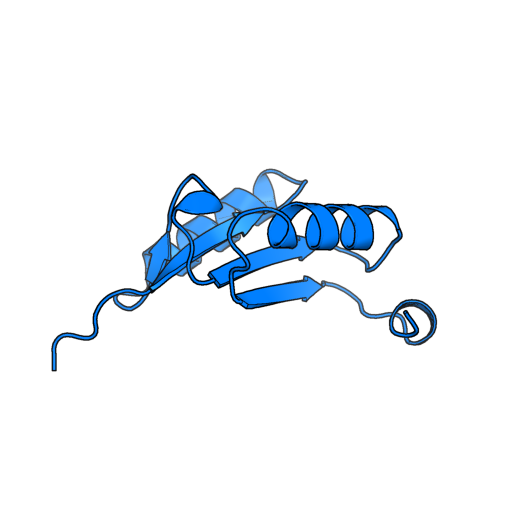 76 VAL A C 1
ATOM 567 O O . VAL A 1 76 ? 3.629 0.297 -20.237 1.00 62.59 76 VAL A O 1
ATOM 570 N N . ASP A 1 77 ? 4.339 -1.681 -19.430 1.00 64.62 77 ASP A N 1
ATOM 571 C CA . ASP A 1 77 ? 4.667 -2.282 -20.723 1.00 64.62 77 ASP A CA 1
ATOM 572 C C . ASP A 1 77 ? 3.470 -3.144 -21.151 1.00 64.62 77 ASP A C 1
ATOM 574 O O . ASP A 1 77 ? 2.984 -3.957 -20.359 1.00 64.62 77 ASP A O 1
ATOM 578 N N . ASP A 1 78 ? 2.979 -2.975 -22.380 1.00 59.06 78 ASP A N 1
ATOM 579 C CA . ASP A 1 78 ? 1.850 -3.745 -22.915 1.00 59.06 78 ASP A CA 1
ATOM 580 C C . ASP A 1 78 ? 2.129 -5.259 -22.890 1.00 59.06 78 ASP A C 1
ATOM 582 O O . ASP A 1 78 ? 1.215 -6.056 -22.669 1.00 59.06 78 ASP A O 1
ATOM 586 N N . ALA A 1 79 ? 3.395 -5.672 -23.034 1.00 62.00 79 ALA A N 1
ATOM 587 C CA . ALA A 1 79 ? 3.790 -7.076 -22.906 1.00 62.00 79 ALA A CA 1
ATOM 588 C C . ALA A 1 79 ? 3.648 -7.608 -21.468 1.00 62.00 79 ALA A C 1
ATOM 590 O O . ALA A 1 79 ? 3.435 -8.804 -21.267 1.00 62.00 79 ALA A O 1
ATOM 591 N N . ALA A 1 80 ? 3.740 -6.732 -20.466 1.00 57.31 80 ALA A N 1
ATOM 592 C CA . ALA A 1 80 ? 3.651 -7.091 -19.055 1.00 57.31 80 ALA A CA 1
ATOM 593 C C . ALA A 1 80 ? 2.203 -7.198 -18.538 1.00 57.31 80 ALA A C 1
ATOM 595 O O . ALA A 1 80 ? 1.984 -7.714 -17.442 1.00 57.31 80 ALA A O 1
ATOM 596 N N . LEU A 1 81 ? 1.210 -6.731 -19.308 1.00 57.50 81 LEU A N 1
ATOM 597 C CA . LEU A 1 81 ? -0.205 -6.755 -18.919 1.00 57.50 81 LEU A CA 1
ATOM 598 C C . LEU A 1 81 ? -0.915 -8.084 -19.242 1.00 57.50 81 LEU A C 1
ATOM 600 O O . LEU A 1 81 ? -2.051 -8.297 -18.817 1.00 57.50 81 LEU A O 1
ATOM 604 N N . VAL A 1 82 ? -0.274 -8.973 -20.005 1.00 55.12 82 VAL A N 1
ATOM 605 C CA . VAL A 1 82 ? -0.845 -10.260 -20.422 1.00 55.12 82 VAL A CA 1
ATOM 606 C C . VAL A 1 82 ? -0.470 -11.336 -19.397 1.00 55.12 82 VAL A C 1
ATOM 608 O O . VAL A 1 82 ? 0.523 -12.042 -19.563 1.00 55.12 82 VAL A O 1
ATOM 611 N N . ALA A 1 83 ? -1.252 -11.448 -18.320 1.00 47.19 83 ALA A N 1
ATOM 612 C CA . ALA A 1 83 ? -1.134 -12.514 -17.319 1.00 47.19 83 ALA A CA 1
ATOM 613 C C . ALA A 1 83 ? -2.505 -13.050 -16.891 1.00 47.19 83 ALA A C 1
ATOM 615 O O . ALA A 1 83 ? -3.434 -12.231 -16.706 1.00 47.19 83 ALA A O 1
#